Protein AF-A0A8E8HSM8-F1 (afdb_monomer_lite)

pLDDT: mean 88.76, std 10.58, range [40.69, 97.38]

Structure (mmCIF, N/CA/C/O backbone):
data_AF-A0A8E8HSM8-F1
#
_entry.id   AF-A0A8E8HSM8-F1
#
loop_
_atom_site.group_PDB
_atom_site.id
_atom_site.type_symbol
_atom_site.label_atom_id
_atom_site.label_alt_id
_atom_site.label_comp_id
_atom_site.label_asym_id
_atom_site.label_entity_id
_atom_site.label_seq_id
_atom_site.pdbx_PDB_ins_code
_atom_site.Cartn_x
_atom_site.Cartn_y
_atom_site.Cartn_z
_atom_site.occupancy
_atom_site.B_iso_or_equiv
_atom_site.auth_seq_id
_atom_site.auth_comp_id
_atom_site.auth_asym_id
_atom_site.auth_atom_id
_atom_site.pdbx_PDB_model_num
ATOM 1 N N . ARG A 1 1 ? 1.853 -6.434 -3.862 1.00 94.81 1 ARG A N 1
ATOM 2 C CA . ARG A 1 1 ? 0.754 -6.021 -2.957 1.00 94.81 1 ARG A CA 1
ATOM 3 C C . ARG A 1 1 ? 0.213 -7.227 -2.212 1.00 94.81 1 ARG A C 1
ATOM 5 O O . ARG A 1 1 ? 0.462 -8.342 -2.648 1.00 94.81 1 ARG A O 1
ATOM 12 N N . GLN A 1 2 ? -0.536 -7.008 -1.141 1.00 96.69 2 GLN A N 1
ATOM 13 C CA . GLN A 1 2 ? -1.241 -8.045 -0.398 1.00 96.69 2 GLN A CA 1
ATOM 14 C C . GLN A 1 2 ? -2.678 -7.589 -0.156 1.00 96.69 2 GLN A C 1
ATOM 16 O O . GLN A 1 2 ? -2.905 -6.636 0.588 1.00 96.69 2 GLN A O 1
ATOM 21 N N . ALA A 1 3 ? -3.637 -8.229 -0.821 1.00 95.00 3 ALA A N 1
ATOM 22 C CA . ALA A 1 3 ? -5.048 -7.974 -0.547 1.00 95.00 3 ALA A CA 1
ATOM 23 C C . ALA A 1 3 ? -5.460 -8.649 0.780 1.00 95.00 3 ALA A C 1
ATOM 25 O O . ALA A 1 3 ? -4.864 -9.670 1.143 1.00 95.00 3 ALA A O 1
ATOM 26 N N . PRO A 1 4 ? -6.472 -8.128 1.498 1.00 92.69 4 PRO A N 1
ATOM 27 C CA . PRO A 1 4 ? -6.954 -8.739 2.735 1.00 92.69 4 PRO A CA 1
ATOM 28 C C . PRO A 1 4 ? -7.299 -10.223 2.543 1.00 92.69 4 PRO A C 1
ATOM 30 O O . PRO A 1 4 ? -8.023 -10.587 1.617 1.00 92.69 4 PRO A O 1
ATOM 33 N N . GLY A 1 5 ? -6.737 -11.092 3.389 1.00 93.81 5 GLY A N 1
ATOM 34 C CA . GLY A 1 5 ? -6.946 -12.544 3.316 1.00 93.81 5 GLY A CA 1
ATOM 35 C C . GLY A 1 5 ? -6.287 -13.250 2.121 1.00 93.81 5 GLY A C 1
ATOM 36 O O . GLY A 1 5 ? -6.531 -14.438 1.921 1.00 93.81 5 GLY A O 1
ATOM 37 N N . LYS A 1 6 ? -5.459 -12.560 1.325 1.00 94.88 6 LYS A N 1
ATOM 38 C CA . LYS A 1 6 ? -4.732 -13.138 0.183 1.00 94.88 6 LYS A CA 1
ATOM 39 C C . LYS A 1 6 ? -3.215 -13.102 0.390 1.00 94.88 6 LYS A C 1
ATOM 41 O O . LYS A 1 6 ? -2.686 -12.376 1.233 1.00 94.88 6 LYS A O 1
ATOM 46 N N . GLY A 1 7 ? -2.515 -13.912 -0.404 1.00 95.25 7 GLY A N 1
ATOM 47 C CA . GLY A 1 7 ? -1.055 -13.912 -0.475 1.00 95.25 7 GLY A CA 1
ATOM 48 C C . GLY A 1 7 ? -0.485 -12.675 -1.177 1.00 95.25 7 GLY A C 1
ATOM 49 O O . GLY A 1 7 ? -1.215 -11.812 -1.670 1.00 95.25 7 GLY A O 1
ATOM 50 N N . LEU A 1 8 ? 0.845 -12.607 -1.225 1.00 95.62 8 LEU A N 1
ATOM 51 C CA . LEU A 1 8 ? 1.565 -11.563 -1.948 1.00 95.62 8 LEU A CA 1
ATOM 52 C C . LEU A 1 8 ? 1.404 -11.737 -3.466 1.00 95.62 8 LEU A C 1
ATOM 54 O O . LEU A 1 8 ? 1.630 -12.814 -4.008 1.00 95.62 8 LEU A O 1
ATOM 58 N N . GLU A 1 9 ? 1.064 -10.648 -4.149 1.00 96.00 9 GLU A N 1
ATOM 59 C CA . GLU A 1 9 ? 0.992 -10.543 -5.608 1.00 96.00 9 GLU A CA 1
ATOM 60 C C . GLU A 1 9 ? 2.075 -9.576 -6.102 1.00 96.00 9 GLU A C 1
ATOM 62 O O . GLU A 1 9 ? 2.157 -8.427 -5.645 1.00 96.00 9 GLU A O 1
ATOM 67 N N . TRP A 1 10 ? 2.909 -10.023 -7.040 1.00 95.88 10 TRP A N 1
ATOM 68 C CA . TRP A 1 10 ? 3.871 -9.158 -7.722 1.00 95.88 10 TRP A CA 1
ATOM 69 C C . TRP A 1 10 ? 3.152 -8.251 -8.733 1.00 95.88 10 TRP A C 1
ATOM 71 O O . TRP A 1 10 ? 2.249 -8.704 -9.427 1.00 95.88 10 TRP A O 1
ATOM 81 N N . LEU A 1 11 ? 3.542 -6.972 -8.813 1.00 96.25 11 LEU A N 1
ATOM 82 C CA . LEU A 1 11 ? 2.850 -5.977 -9.649 1.00 96.25 11 LEU A CA 1
ATOM 83 C C . LEU A 1 11 ? 3.727 -5.363 -10.727 1.00 96.25 11 LEU A C 1
ATOM 85 O O . LEU A 1 11 ? 3.320 -5.271 -11.879 1.00 96.25 11 LEU A O 1
ATOM 89 N N . SER A 1 12 ? 4.900 -4.872 -10.348 1.00 96.81 12 SER A N 1
ATOM 90 C CA . SER A 1 12 ? 5.785 -4.178 -11.269 1.00 96.81 12 SER A CA 1
ATOM 91 C C . SER A 1 12 ? 7.206 -4.147 -10.736 1.00 96.81 12 SER A C 1
ATOM 93 O O . SER A 1 12 ? 7.428 -4.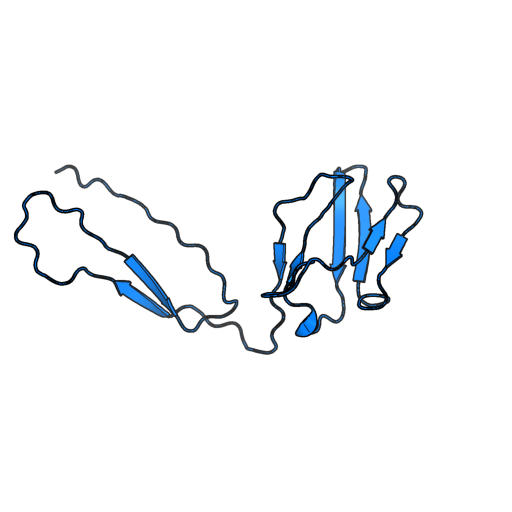168 -9.524 1.00 96.81 12 SER A O 1
ATOM 95 N N . ASN A 1 13 ? 8.169 -4.044 -11.642 1.00 95.88 13 ASN A N 1
ATOM 96 C CA . ASN A 1 13 ? 9.580 -3.878 -11.324 1.00 95.88 13 ASN A CA 1
ATOM 97 C C . ASN A 1 13 ? 10.210 -2.858 -12.269 1.00 95.88 13 ASN A C 1
ATOM 99 O O . ASN A 1 13 ? 9.797 -2.729 -13.420 1.00 95.88 13 ASN A O 1
ATOM 103 N N . ILE A 1 14 ? 11.231 -2.166 -11.777 1.00 96.69 14 ILE A N 1
ATOM 104 C CA . ILE A 1 14 ? 12.080 -1.286 -12.570 1.00 96.69 14 ILE A CA 1
ATOM 105 C C . ILE A 1 14 ? 13.544 -1.556 -12.216 1.00 96.69 14 ILE A C 1
ATOM 107 O O . ILE A 1 14 ? 13.896 -1.621 -11.038 1.00 96.69 14 ILE A O 1
ATOM 111 N N . ASN A 1 15 ? 14.408 -1.721 -13.222 1.00 94.06 15 ASN A N 1
ATOM 112 C CA . ASN A 1 15 ? 15.845 -2.005 -13.039 1.00 94.06 15 ASN A CA 1
ATOM 113 C C . ASN A 1 15 ? 16.592 -0.781 -12.498 1.00 94.06 15 ASN A C 1
ATOM 115 O O . ASN A 1 15 ? 16.165 0.313 -12.812 1.00 94.06 15 ASN A O 1
ATOM 119 N N . GLY A 1 16 ? 17.700 -0.890 -11.754 1.00 91.94 16 GLY A N 1
ATOM 120 C CA . GLY A 1 16 ? 18.343 0.257 -11.064 1.00 91.94 16 GLY A CA 1
ATOM 121 C C . GLY A 1 16 ? 18.701 1.490 -11.925 1.00 91.94 16 GLY A C 1
ATOM 122 O O . GLY A 1 16 ? 18.702 2.614 -11.423 1.00 91.94 16 GLY A O 1
ATOM 123 N N . ALA A 1 17 ? 18.910 1.310 -13.233 1.00 90.62 17 ALA A N 1
ATOM 124 C CA . ALA A 1 17 ? 19.144 2.403 -14.186 1.00 90.62 17 ALA A CA 1
ATOM 125 C C . ALA A 1 17 ? 17.865 3.161 -14.595 1.00 90.62 17 ALA A C 1
ATOM 127 O O . ALA A 1 17 ? 17.935 4.310 -15.009 1.00 90.62 17 ALA A O 1
ATOM 128 N N . GLY A 1 18 ? 16.693 2.533 -14.478 1.00 91.25 18 GLY A N 1
ATOM 129 C CA . GLY A 1 18 ? 15.395 3.142 -14.793 1.00 91.25 18 GLY A CA 1
ATOM 130 C C . GLY A 1 18 ? 14.983 2.962 -16.249 1.00 91.25 18 GLY A C 1
ATOM 131 O O . GLY A 1 18 ? 13.957 3.483 -16.664 1.00 91.25 18 GLY A O 1
ATOM 132 N N . SER A 1 19 ? 15.775 2.211 -17.015 1.00 91.56 19 SER A N 1
ATOM 133 C CA . SER A 1 19 ? 15.605 2.004 -18.450 1.00 91.56 19 SER A CA 1
ATOM 134 C C . SER A 1 19 ? 14.645 0.872 -18.805 1.00 91.56 19 SER A C 1
ATOM 136 O O . SER A 1 19 ? 14.148 0.826 -19.926 1.00 91.56 19 SER A O 1
ATOM 138 N N . SER A 1 20 ? 14.388 -0.056 -17.882 1.00 94.88 20 SER A N 1
ATOM 139 C CA . SER A 1 20 ? 13.524 -1.211 -18.123 1.00 94.88 20 SER A CA 1
ATOM 140 C C . SER A 1 20 ? 12.491 -1.343 -17.015 1.00 94.88 20 SER A C 1
ATOM 142 O O . SER A 1 20 ? 12.838 -1.331 -15.831 1.00 94.88 20 SER A O 1
ATOM 1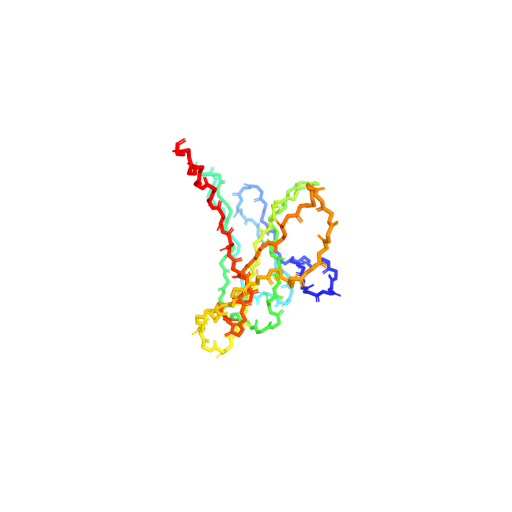44 N N . THR A 1 21 ? 11.228 -1.473 -17.423 1.00 97.31 21 THR A N 1
ATOM 145 C CA . THR A 1 21 ? 10.078 -1.676 -16.541 1.00 97.31 21 THR A CA 1
ATOM 146 C C . THR A 1 21 ? 9.315 -2.924 -16.965 1.00 97.31 21 THR A C 1
ATOM 148 O O . THR A 1 21 ? 9.155 -3.192 -18.154 1.00 97.31 21 THR A O 1
ATOM 151 N N . ASN A 1 22 ? 8.837 -3.680 -15.983 1.00 96.69 22 ASN A N 1
ATOM 152 C CA . ASN A 1 22 ? 7.966 -4.832 -16.181 1.00 96.69 22 ASN A CA 1
ATOM 153 C C . ASN A 1 22 ? 6.707 -4.647 -15.339 1.00 96.69 22 ASN A C 1
ATOM 155 O O . ASN A 1 22 ? 6.785 -4.132 -14.223 1.00 96.69 22 ASN A O 1
ATOM 159 N N . TYR A 1 23 ? 5.572 -5.106 -15.858 1.00 97.38 23 TYR A N 1
ATOM 160 C CA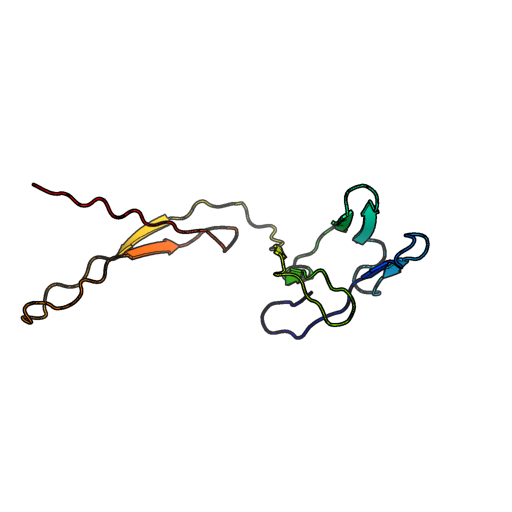 . TYR A 1 23 ? 4.268 -5.014 -15.206 1.00 97.38 23 TYR A CA 1
ATOM 161 C C . TYR A 1 23 ? 3.568 -6.365 -15.265 1.00 97.38 23 TYR A C 1
ATOM 163 O O . TYR A 1 23 ? 3.644 -7.051 -16.284 1.00 97.38 23 TYR A O 1
ATOM 171 N N . ALA A 1 24 ? 2.869 -6.721 -14.195 1.00 96.50 24 ALA A N 1
ATOM 172 C CA . ALA A 1 24 ? 1.956 -7.849 -14.176 1.00 96.50 24 ALA A CA 1
ATOM 173 C C . ALA A 1 24 ? 0.744 -7.537 -15.055 1.00 96.50 24 ALA A C 1
ATOM 175 O O . ALA A 1 24 ? 0.288 -6.390 -15.117 1.00 96.50 24 ALA A O 1
ATOM 176 N N . ASP A 1 25 ? 0.179 -8.563 -15.687 1.00 95.69 25 ASP A N 1
ATOM 177 C CA . ASP A 1 25 ? -0.978 -8.398 -16.571 1.00 95.69 25 ASP A CA 1
ATOM 178 C C . ASP A 1 25 ? -2.190 -7.787 -15.845 1.00 95.69 25 ASP A C 1
ATOM 180 O O . ASP A 1 25 ? -2.949 -7.032 -16.448 1.00 95.69 25 ASP A O 1
ATOM 184 N N . SER A 1 26 ? -2.326 -8.014 -14.532 1.00 93.75 26 SER A N 1
ATOM 185 C CA . SER A 1 26 ? -3.400 -7.450 -13.699 1.00 93.75 26 SER A CA 1
ATOM 186 C C . SER A 1 26 ? -3.374 -5.915 -13.591 1.00 93.75 26 SER A C 1
ATOM 188 O O . SER A 1 26 ? -4.410 -5.286 -13.338 1.00 93.75 26 SER A O 1
ATOM 190 N N . VAL A 1 27 ? -2.214 -5.284 -13.793 1.00 95.44 27 VAL A N 1
ATOM 191 C CA . VAL A 1 27 ? -2.018 -3.829 -13.625 1.00 95.44 27 VAL A CA 1
ATOM 192 C C . VAL A 1 27 ? -1.476 -3.125 -14.866 1.00 95.44 27 VAL A C 1
ATOM 194 O O . VAL A 1 27 ? -1.379 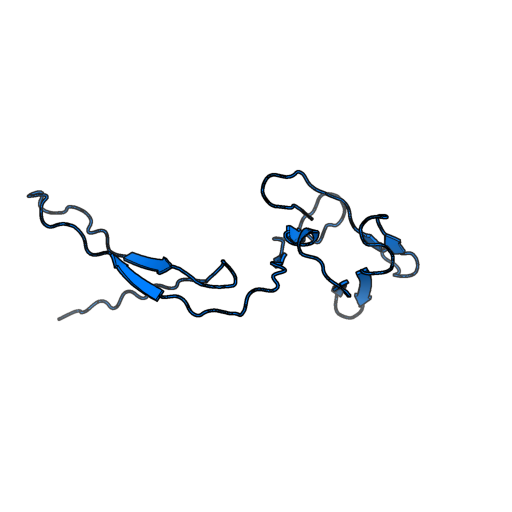-1.894 -14.894 1.00 95.44 27 VAL A O 1
ATOM 197 N N . LYS A 1 28 ? -1.129 -3.886 -15.904 1.00 95.06 28 LYS A N 1
ATOM 198 C CA . LYS A 1 28 ? -0.564 -3.369 -17.149 1.00 95.06 28 LYS A CA 1
ATOM 199 C C . LYS A 1 28 ? -1.491 -2.329 -17.783 1.00 95.06 28 LYS A C 1
ATOM 201 O O . LYS A 1 28 ? -2.697 -2.529 -17.888 1.00 95.06 28 LYS A O 1
ATOM 206 N N . GLY A 1 29 ? -0.920 -1.191 -18.175 1.00 95.06 29 GLY A N 1
ATOM 207 C CA . GLY A 1 29 ? -1.660 -0.063 -18.758 1.00 95.06 29 GLY A CA 1
ATOM 208 C C . GLY A 1 29 ? -2.419 0.809 -17.750 1.00 95.06 29 GLY A C 1
ATOM 209 O O . GLY A 1 29 ? -2.919 1.864 -18.128 1.00 95.06 29 GLY A O 1
ATOM 210 N N . ARG A 1 30 ? -2.484 0.414 -16.473 1.00 96.75 30 ARG A N 1
ATOM 211 C CA . ARG A 1 30 ? -3.113 1.198 -15.398 1.00 96.75 30 ARG A CA 1
ATOM 212 C C . ARG A 1 30 ? -2.080 1.779 -14.449 1.00 96.75 30 ARG A C 1
ATOM 214 O O . ARG A 1 30 ? -2.221 2.917 -14.007 1.00 96.75 30 ARG A O 1
ATOM 221 N N . PHE A 1 31 ? -1.057 0.997 -14.114 1.00 96.50 31 PHE A N 1
ATOM 222 C CA . PHE A 1 31 ? -0.010 1.412 -13.187 1.00 96.50 31 PHE A CA 1
ATOM 223 C C . PHE A 1 31 ? 1.264 1.770 -13.949 1.00 96.50 31 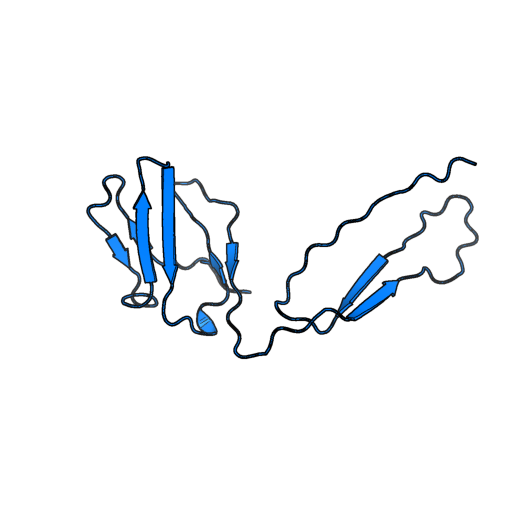PHE A C 1
ATOM 225 O O . PHE A 1 31 ? 1.609 1.120 -14.935 1.00 96.50 31 PHE A O 1
ATOM 232 N N . THR A 1 32 ? 1.975 2.773 -13.447 1.00 96.94 32 THR A N 1
ATOM 233 C CA . THR A 1 32 ? 3.259 3.240 -13.968 1.00 96.94 32 THR A CA 1
ATOM 234 C C . THR A 1 32 ? 4.253 3.288 -12.819 1.00 96.94 32 THR A C 1
ATOM 236 O O . THR A 1 32 ? 4.033 3.993 -11.834 1.00 96.94 32 THR A O 1
ATOM 239 N N . ILE A 1 33 ? 5.349 2.542 -12.940 1.00 97.25 33 ILE A N 1
ATOM 240 C CA . ILE A 1 33 ? 6.454 2.585 -11.984 1.00 97.25 33 ILE A CA 1
ATOM 241 C C . ILE A 1 33 ? 7.576 3.456 -12.553 1.00 97.25 33 ILE A C 1
ATOM 243 O O . ILE A 1 33 ? 7.959 3.314 -13.714 1.00 97.25 33 ILE A O 1
ATOM 247 N N . SER A 1 34 ? 8.107 4.365 -11.745 1.00 96.12 34 SER A N 1
ATOM 248 C CA . SER A 1 34 ? 9.214 5.244 -12.124 1.00 96.12 34 SER A CA 1
ATOM 249 C C . SER A 1 34 ? 10.149 5.475 -10.943 1.00 96.12 34 SER A C 1
ATOM 251 O O . SER A 1 34 ? 9.790 5.233 -9.790 1.00 96.12 34 SER A O 1
ATOM 253 N N . ARG A 1 35 ? 11.377 5.915 -11.220 1.00 95.56 35 ARG A N 1
ATOM 254 C CA . ARG A 1 35 ? 12.351 6.267 -10.185 1.00 95.56 35 ARG A CA 1
ATOM 255 C C . ARG A 1 35 ? 12.986 7.610 -10.446 1.00 95.56 35 ARG A C 1
ATOM 257 O O . ARG A 1 35 ? 13.279 7.945 -11.590 1.00 95.56 35 ARG A O 1
ATOM 264 N N . ASP A 1 36 ? 13.271 8.291 -9.353 1.00 94.88 36 ASP A N 1
ATOM 265 C CA . ASP A 1 36 ? 14.132 9.455 -9.295 1.00 94.88 36 ASP A CA 1
ATOM 266 C C . ASP A 1 36 ? 15.358 9.095 -8.452 1.00 94.88 36 ASP A C 1
ATOM 268 O O . ASP A 1 36 ? 15.342 9.128 -7.219 1.00 94.88 36 ASP A O 1
ATOM 272 N N . ASN A 1 37 ? 16.428 8.700 -9.141 1.00 93.19 37 ASN A N 1
ATOM 273 C CA . ASN A 1 37 ? 17.671 8.296 -8.493 1.00 93.19 37 ASN A CA 1
ATOM 274 C C . ASN A 1 37 ? 18.381 9.484 -7.814 1.00 93.19 37 ASN A C 1
ATOM 276 O O . ASN A 1 37 ? 19.119 9.259 -6.860 1.00 93.19 37 ASN A O 1
ATOM 280 N N . GLY A 1 38 ? 18.155 10.727 -8.261 1.00 95.12 38 GLY A N 1
ATOM 281 C CA . GLY A 1 38 ? 18.754 11.914 -7.642 1.00 95.12 38 GLY A CA 1
ATOM 282 C C . GLY A 1 38 ? 18.209 12.167 -6.237 1.00 95.12 38 GLY A C 1
ATOM 283 O O . GLY A 1 38 ? 18.960 12.548 -5.344 1.00 95.12 38 GLY A O 1
ATOM 284 N N . ASN A 1 39 ? 16.926 11.863 -6.027 1.00 95.81 39 ASN A N 1
ATOM 285 C CA . ASN A 1 39 ? 16.243 12.009 -4.739 1.00 95.81 39 ASN A CA 1
ATOM 286 C C . ASN A 1 39 ? 16.066 10.688 -3.973 1.00 95.81 39 ASN A C 1
ATOM 288 O O . ASN A 1 39 ? 15.467 10.676 -2.901 1.00 95.81 39 ASN A O 1
ATOM 292 N N . SER A 1 40 ? 16.587 9.572 -4.494 1.00 92.75 40 SER A N 1
ATOM 293 C CA . SER A 1 40 ? 16.391 8.228 -3.926 1.00 92.75 40 SER A CA 1
ATOM 294 C C . SER A 1 40 ? 14.911 7.843 -3.757 1.00 92.75 40 SER A C 1
ATOM 296 O O . SER A 1 40 ? 14.531 7.212 -2.770 1.00 92.75 40 SER A O 1
ATOM 298 N N . LEU A 1 41 ? 14.066 8.210 -4.727 1.00 94.25 41 LEU A N 1
ATOM 299 C CA . LEU A 1 41 ? 12.624 7.948 -4.701 1.00 94.25 41 LEU A CA 1
ATOM 300 C C . LEU A 1 41 ? 12.197 6.925 -5.759 1.00 94.25 41 LEU A C 1
ATOM 302 O O . LEU A 1 41 ? 12.671 6.911 -6.896 1.00 94.25 41 LEU A O 1
ATOM 306 N N . LEU A 1 42 ? 11.239 6.083 -5.374 1.00 95.19 42 LEU A N 1
ATOM 307 C CA . LEU A 1 42 ? 10.487 5.195 -6.258 1.00 95.19 42 LEU A CA 1
ATOM 308 C C . LEU A 1 42 ? 9.023 5.623 -6.216 1.00 95.19 42 LEU A C 1
ATOM 310 O O . LEU A 1 42 ? 8.435 5.728 -5.139 1.00 95.19 42 LEU A O 1
ATOM 314 N N . HIS A 1 43 ? 8.429 5.818 -7.384 1.00 95.88 43 HIS A N 1
ATOM 315 C CA . HIS A 1 43 ? 7.027 6.170 -7.528 1.00 95.88 43 HIS A CA 1
ATOM 316 C C . HIS A 1 43 ? 6.264 5.019 -8.175 1.00 95.88 43 HIS A C 1
ATOM 318 O O . HIS A 1 43 ? 6.705 4.432 -9.164 1.00 95.88 43 HIS A O 1
ATOM 324 N N . LEU A 1 44 ? 5.090 4.725 -7.620 1.00 96.81 44 LEU A N 1
ATOM 325 C CA . LEU A 1 44 ? 4.086 3.876 -8.243 1.00 96.81 44 LEU A CA 1
ATOM 326 C C . LEU A 1 44 ? 2.842 4.731 -8.468 1.00 96.81 44 LEU A C 1
ATOM 328 O O . LEU A 1 44 ? 2.054 4.958 -7.551 1.00 96.81 44 LEU A O 1
ATOM 332 N N . GLN A 1 45 ? 2.689 5.238 -9.683 1.00 96.62 45 GLN A N 1
ATOM 333 C CA . GLN A 1 45 ? 1.489 5.950 -10.087 1.00 96.62 45 GLN A CA 1
ATOM 334 C C . GLN A 1 45 ? 0.427 4.932 -10.493 1.00 96.62 45 GLN A C 1
ATOM 336 O O . GLN A 1 45 ? 0.678 4.047 -11.308 1.00 96.62 45 GLN A O 1
ATOM 341 N N . MET A 1 46 ? -0.769 5.067 -9.937 1.00 95.50 46 MET A N 1
ATOM 342 C CA . MET A 1 46 ? -1.884 4.164 -10.199 1.00 95.50 46 MET A CA 1
ATOM 343 C C . MET A 1 46 ? -3.028 4.963 -10.813 1.00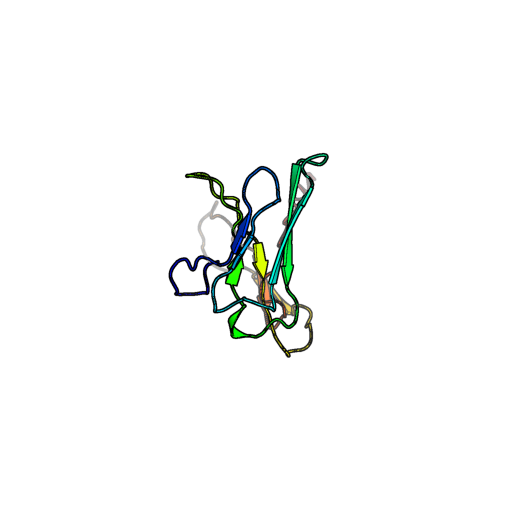 95.50 46 MET A C 1
ATOM 345 O O . MET A 1 46 ? -3.578 5.852 -10.169 1.00 95.50 46 MET A O 1
ATOM 349 N N . ASN A 1 47 ? -3.384 4.650 -12.056 1.00 94.50 47 ASN A N 1
ATOM 350 C CA . ASN A 1 47 ? -4.501 5.264 -12.764 1.00 94.50 47 ASN A CA 1
ATOM 351 C C . ASN A 1 47 ? -5.645 4.251 -12.898 1.00 94.50 47 ASN A C 1
ATOM 353 O O . ASN A 1 47 ? -5.403 3.052 -13.027 1.00 94.50 47 ASN A O 1
ATOM 357 N N . SER A 1 48 ? -6.894 4.725 -12.911 1.00 92.00 48 SER A N 1
ATOM 358 C CA . SER A 1 48 ? -8.084 3.864 -13.049 1.00 92.00 48 SER A CA 1
ATOM 359 C C . SER A 1 48 ? -8.096 2.702 -12.041 1.00 92.00 48 SER A C 1
ATOM 361 O O . SER A 1 48 ? -8.158 1.524 -12.412 1.00 92.00 48 SER A O 1
ATOM 363 N N . LEU A 1 49 ? -7.963 3.049 -10.757 1.00 93.44 49 LEU A N 1
ATOM 364 C CA . LEU A 1 49 ? -8.053 2.103 -9.648 1.00 93.44 49 LEU A CA 1
ATOM 365 C C . LEU A 1 49 ? -9.444 1.466 -9.596 1.00 93.44 49 LEU A C 1
ATOM 367 O O . LEU A 1 49 ? -10.462 2.126 -9.808 1.00 93.44 49 LEU A O 1
ATOM 371 N N . LYS A 1 50 ? -9.475 0.177 -9.284 1.00 92.75 50 LYS A N 1
ATOM 372 C CA . LYS A 1 50 ? -10.687 -0.619 -9.105 1.00 92.75 50 LYS A CA 1
ATOM 373 C C . LYS A 1 50 ? -10.779 -1.099 -7.660 1.00 92.75 50 LYS A C 1
ATOM 375 O O . LYS A 1 50 ? -9.770 -1.163 -6.964 1.00 92.75 50 LYS A O 1
ATOM 380 N N . ALA A 1 51 ? -11.967 -1.516 -7.223 1.00 91.12 51 ALA A N 1
ATOM 381 C CA . ALA A 1 51 ? -12.160 -2.063 -5.874 1.00 91.12 51 ALA A CA 1
ATOM 382 C C . ALA A 1 51 ? -11.217 -3.251 -5.573 1.00 91.12 51 ALA A C 1
ATOM 384 O O . ALA A 1 51 ? -10.695 -3.363 -4.466 1.00 91.12 51 ALA A O 1
ATOM 385 N N . GLU A 1 52 ? -10.933 -4.083 -6.583 1.00 92.00 52 GLU A N 1
ATOM 386 C CA . GLU A 1 52 ? -9.986 -5.211 -6.522 1.00 92.00 52 GLU A CA 1
ATOM 387 C C . GLU A 1 52 ? -8.522 -4.802 -6.289 1.00 92.00 52 GLU A C 1
ATOM 389 O O . GLU A 1 52 ? -7.709 -5.638 -5.900 1.00 92.00 52 GLU A O 1
ATOM 394 N N . ASP A 1 53 ? -8.179 -3.526 -6.490 1.00 95.12 53 ASP A N 1
ATOM 395 C CA . ASP A 1 53 ? -6.853 -2.992 -6.187 1.00 95.12 53 ASP A CA 1
ATOM 396 C C . ASP A 1 53 ? -6.691 -2.608 -4.705 1.00 95.12 53 ASP A C 1
ATOM 398 O O . ASP A 1 53 ? -5.603 -2.190 -4.307 1.00 95.12 53 ASP A O 1
ATOM 402 N N . THR A 1 54 ? -7.727 -2.767 -3.873 1.00 93.94 54 THR A N 1
ATOM 403 C CA . THR A 1 54 ? -7.638 -2.553 -2.420 1.00 93.94 54 THR A CA 1
ATOM 404 C C . THR A 1 54 ? -6.688 -3.566 -1.784 1.00 93.94 54 THR A C 1
ATOM 406 O O . THR A 1 54 ? -6.953 -4.771 -1.771 1.00 93.94 54 THR A O 1
ATOM 409 N N . ALA A 1 55 ? -5.556 -3.083 -1.276 1.00 95.44 55 ALA A N 1
ATOM 410 C CA . ALA A 1 55 ? -4.478 -3.916 -0.755 1.00 95.44 55 ALA A CA 1
ATOM 411 C C . ALA A 1 55 ? -3.435 -3.089 0.009 1.00 95.44 55 ALA A C 1
ATOM 413 O O . ALA A 1 55 ? -3.375 -1.863 -0.103 1.00 95.44 55 ALA A O 1
ATOM 414 N N . THR A 1 56 ? -2.534 -3.780 0.707 1.00 96.12 56 THR A N 1
ATOM 415 C CA . THR A 1 56 ? -1.272 -3.194 1.169 1.00 96.12 56 THR A CA 1
ATOM 416 C C . THR A 1 56 ? -0.218 -3.291 0.067 1.00 96.12 56 THR A C 1
ATOM 418 O O . THR A 1 56 ? 0.076 -4.371 -0.459 1.00 96.12 56 THR A O 1
ATOM 421 N N . TYR A 1 57 ? 0.364 -2.159 -0.309 1.00 97.06 57 TYR A N 1
ATOM 422 C CA . TYR A 1 57 ? 1.379 -2.038 -1.351 1.00 97.06 57 TYR A CA 1
ATOM 423 C C . TYR A 1 57 ? 2.757 -1.920 -0.725 1.00 97.06 57 TYR A C 1
ATOM 425 O O . TYR A 1 57 ? 2.993 -1.024 0.074 1.00 97.06 57 TYR A O 1
ATOM 433 N N . TYR A 1 58 ? 3.673 -2.803 -1.110 1.00 97.12 58 TYR A N 1
ATOM 434 C CA . TYR A 1 58 ? 5.029 -2.841 -0.575 1.00 97.12 58 TYR A CA 1
ATOM 435 C C . TYR A 1 58 ? 6.029 -2.470 -1.664 1.00 97.12 58 TYR A C 1
ATOM 437 O O . TYR A 1 58 ? 5.944 -2.974 -2.785 1.00 97.12 58 TYR A O 1
ATOM 445 N N . CYS A 1 59 ? 6.986 -1.613 -1.314 1.00 95.62 59 CYS A N 1
ATOM 446 C CA . CYS A 1 59 ? 8.222 -1.452 -2.069 1.00 95.62 59 CYS A CA 1
ATOM 447 C C . CYS A 1 59 ? 9.210 -2.529 -1.603 1.00 95.62 59 CYS A C 1
ATOM 449 O O . CYS A 1 59 ? 9.333 -2.741 -0.397 1.00 95.62 59 CYS A O 1
ATOM 451 N N . ALA A 1 60 ? 9.890 -3.202 -2.531 1.00 94.88 60 ALA A N 1
ATOM 452 C CA . ALA A 1 60 ? 10.852 -4.252 -2.210 1.00 94.88 60 ALA A CA 1
ATOM 453 C C . ALA A 1 60 ? 12.098 -4.171 -3.103 1.00 94.88 60 ALA A C 1
ATOM 455 O O . ALA A 1 60 ? 12.006 -3.801 -4.276 1.00 94.88 60 ALA A O 1
ATOM 456 N N . THR A 1 61 ? 13.255 -4.532 -2.546 1.00 91.81 61 THR A N 1
ATOM 457 C CA . THR A 1 61 ? 14.538 -4.649 -3.253 1.00 91.81 61 THR A CA 1
ATOM 458 C C . THR A 1 61 ? 15.318 -5.847 -2.711 1.00 91.81 61 THR A C 1
ATOM 460 O O . THR A 1 61 ? 15.676 -5.879 -1.535 1.00 91.81 61 THR A O 1
ATOM 463 N N . GLY A 1 62 ? 15.545 -6.866 -3.547 1.00 87.94 62 GLY A N 1
ATOM 464 C CA . GLY A 1 62 ? 16.072 -8.153 -3.079 1.00 87.94 62 GLY A CA 1
ATOM 465 C C . GLY A 1 62 ? 15.208 -8.724 -1.948 1.00 87.94 62 GLY A C 1
ATOM 466 O O . GLY A 1 62 ? 13.990 -8.822 -2.096 1.00 87.94 62 GLY A O 1
ATOM 467 N N . ASP A 1 63 ? 15.836 -9.018 -0.809 1.00 90.38 63 ASP A N 1
ATOM 468 C CA . ASP A 1 63 ? 15.169 -9.545 0.390 1.00 90.38 63 ASP A CA 1
ATOM 469 C C . ASP A 1 63 ? 14.593 -8.452 1.313 1.00 90.38 63 ASP A C 1
ATOM 471 O O . ASP A 1 63 ? 13.957 -8.755 2.323 1.00 90.38 63 ASP A O 1
ATOM 475 N N . PHE A 1 64 ? 14.788 -7.169 0.988 1.00 93.50 64 PHE A N 1
ATOM 476 C CA . PHE A 1 64 ? 14.308 -6.055 1.805 1.00 93.50 64 PHE A CA 1
ATOM 477 C C . PHE A 1 64 ? 12.911 -5.606 1.386 1.00 93.50 64 PHE A C 1
ATOM 479 O O . PHE A 1 64 ? 12.664 -5.301 0.218 1.00 93.50 64 PHE A O 1
ATOM 486 N N . TRP A 1 65 ? 12.021 -5.482 2.371 1.00 95.25 65 TRP A N 1
ATOM 487 C CA . TRP A 1 65 ? 10.644 -5.024 2.203 1.00 95.25 65 TRP A CA 1
ATOM 488 C C . TRP A 1 65 ? 10.405 -3.744 3.001 1.00 95.25 65 TRP A C 1
ATOM 490 O O . TRP A 1 65 ? 10.770 -3.640 4.171 1.00 95.25 65 TRP A O 1
ATOM 500 N N . GLY A 1 66 ? 9.769 -2.759 2.371 1.00 95.50 66 GLY A N 1
ATOM 501 C CA . GLY A 1 66 ? 9.287 -1.562 3.051 1.00 95.50 66 GLY A CA 1
ATOM 502 C C . GLY A 1 66 ? 8.100 -1.867 3.968 1.00 95.50 66 GLY A C 1
ATOM 503 O O . GLY A 1 66 ? 7.470 -2.916 3.868 1.00 95.50 66 GLY A O 1
ATOM 504 N N . ARG A 1 67 ? 7.734 -0.905 4.826 1.00 95.31 67 ARG A N 1
ATOM 505 C CA . ARG A 1 67 ? 6.596 -1.036 5.765 1.00 95.31 67 ARG A CA 1
ATOM 506 C C . ARG A 1 67 ? 5.251 -1.295 5.075 1.00 95.31 67 ARG A C 1
ATOM 508 O O . ARG A 1 67 ? 4.348 -1.859 5.681 1.00 95.31 67 ARG A O 1
ATOM 515 N N . GLY A 1 68 ? 5.146 -0.883 3.816 1.00 94.88 68 GLY A N 1
ATOM 516 C CA . GLY A 1 68 ? 3.933 -0.959 3.025 1.00 94.88 68 GLY A CA 1
ATOM 517 C C . GLY A 1 68 ? 2.981 0.211 3.273 1.00 94.88 68 GLY A C 1
ATOM 518 O O . GLY A 1 68 ? 3.061 0.911 4.281 1.00 94.88 68 GLY A O 1
ATOM 519 N N . THR A 1 69 ? 2.086 0.434 2.320 1.00 94.00 69 THR A N 1
ATOM 520 C CA . THR A 1 69 ? 1.055 1.472 2.362 1.00 94.00 69 THR A CA 1
ATOM 521 C C . THR A 1 69 ? -0.293 0.835 2.071 1.00 94.00 69 THR A C 1
ATOM 523 O O . THR A 1 69 ? -0.449 0.163 1.051 1.00 94.00 69 THR A O 1
ATOM 526 N N . VAL A 1 70 ? -1.257 1.025 2.971 1.00 92.44 70 VAL A N 1
ATOM 527 C CA . VAL A 1 70 ? -2.629 0.541 2.787 1.00 92.44 70 VAL A CA 1
ATOM 528 C C . VAL A 1 70 ? -3.351 1.483 1.833 1.00 92.44 70 VAL A C 1
ATOM 530 O O . VAL A 1 70 ? -3.372 2.694 2.050 1.00 92.44 70 VAL A O 1
ATOM 533 N N . VAL A 1 71 ? -3.923 0.925 0.771 1.00 91.81 71 VAL A N 1
ATOM 534 C CA . VAL A 1 71 ? -4.726 1.659 -0.206 1.00 91.81 71 VAL A CA 1
ATOM 535 C C . VAL A 1 71 ? -6.107 1.024 -0.249 1.00 91.81 71 VAL A C 1
ATOM 537 O O . VAL A 1 71 ? -6.233 -0.146 -0.611 1.00 91.81 71 VAL A O 1
ATOM 540 N N . THR A 1 72 ? -7.128 1.810 0.093 1.00 90.06 72 THR A N 1
ATOM 541 C CA . THR A 1 72 ? -8.538 1.406 0.044 1.00 90.06 72 THR A CA 1
ATOM 542 C C . THR A 1 72 ? -9.225 2.128 -1.107 1.00 90.06 72 THR A C 1
ATOM 544 O O . THR A 1 72 ? -9.263 3.357 -1.143 1.00 90.06 72 THR A O 1
ATOM 547 N N . VAL A 1 73 ? -9.767 1.365 -2.056 1.00 90.44 73 VAL A N 1
ATOM 548 C CA . VAL A 1 73 ? -10.499 1.890 -3.213 1.00 90.44 73 VAL A CA 1
ATOM 549 C C . VAL A 1 73 ? -11.977 1.607 -3.005 1.00 90.44 73 VAL A C 1
ATOM 551 O O . VAL A 1 73 ? -12.407 0.456 -3.015 1.00 90.44 73 VAL A O 1
ATOM 554 N N . SER A 1 74 ? -12.761 2.664 -2.829 1.00 86.69 74 SER A N 1
ATOM 555 C CA . SER A 1 74 ? -14.200 2.565 -2.613 1.00 86.69 74 SER A CA 1
ATOM 556 C C . SER A 1 74 ? -14.933 3.646 -3.395 1.00 86.69 74 SER A C 1
ATOM 558 O O . SER A 1 74 ? -14.430 4.755 -3.555 1.00 86.69 74 SER A O 1
ATOM 560 N N . SER A 1 75 ? -16.132 3.319 -3.874 1.00 86.56 75 SER A N 1
ATOM 561 C CA . SER A 1 75 ? -17.087 4.300 -4.397 1.00 86.56 75 SER A CA 1
ATOM 562 C C . SER A 1 75 ? -17.904 4.969 -3.289 1.00 86.56 75 SER A C 1
ATOM 564 O O . SER A 1 75 ? -18.693 5.867 -3.571 1.00 86.56 75 SER A O 1
ATOM 566 N N . ALA A 1 76 ? -17.779 4.500 -2.044 1.00 83.50 76 ALA A N 1
ATOM 567 C CA . ALA A 1 76 ? -18.482 5.073 -0.910 1.00 83.50 76 ALA A CA 1
ATOM 568 C C . ALA A 1 76 ? -17.902 6.445 -0.546 1.00 83.50 76 ALA A C 1
ATOM 570 O O . ALA A 1 76 ? -16.701 6.691 -0.669 1.00 83.50 76 ALA A O 1
ATOM 571 N N . LEU A 1 77 ? -18.778 7.343 -0.099 1.00 82.50 77 LEU A N 1
ATOM 572 C CA . LEU A 1 77 ? -18.388 8.699 0.254 1.00 82.50 77 LEU A CA 1
ATOM 573 C C . LEU A 1 77 ? -17.574 8.687 1.561 1.00 82.50 77 LEU A C 1
ATOM 575 O O . LEU A 1 77 ? -17.959 7.971 2.491 1.00 82.50 77 LEU A O 1
ATOM 579 N N . PRO A 1 78 ? -16.486 9.475 1.666 1.00 84.75 78 PRO A N 1
ATOM 580 C CA . PRO A 1 78 ? -15.781 9.652 2.927 1.00 84.75 78 PRO A CA 1
ATOM 581 C C . PRO A 1 78 ? -16.753 10.052 4.038 1.00 84.75 78 PRO A C 1
ATOM 583 O O . PRO A 1 78 ? -17.557 10.970 3.869 1.00 84.75 78 PRO A O 1
ATOM 586 N N . SER A 1 79 ? -16.674 9.351 5.165 1.00 88.19 79 SER A N 1
ATOM 587 C CA . SER A 1 79 ? -17.545 9.559 6.321 1.00 88.19 79 SER A CA 1
ATOM 588 C C . SER A 1 79 ? -16.686 9.710 7.562 1.00 88.19 79 SER A C 1
ATOM 590 O O . SER A 1 79 ? -15.779 8.906 7.789 1.00 88.19 79 SER A O 1
ATOM 592 N N . ALA A 1 80 ? -16.968 10.740 8.356 1.00 88.38 80 ALA A N 1
ATOM 593 C CA . ALA A 1 80 ? -16.284 10.969 9.620 1.00 88.38 80 ALA A CA 1
ATOM 594 C C . ALA A 1 80 ? -16.665 9.892 10.659 1.00 88.38 80 ALA A C 1
ATOM 596 O O . ALA A 1 80 ? -17.790 9.389 10.635 1.00 88.38 80 ALA A O 1
ATOM 597 N N . PRO A 1 81 ? -15.757 9.543 11.589 1.00 91.50 81 PRO A N 1
ATOM 598 C CA . PRO A 1 81 ? -16.048 8.597 12.660 1.00 91.50 81 PRO A CA 1
ATOM 599 C C . PRO A 1 81 ? -17.035 9.132 13.678 1.00 91.50 81 PRO A C 1
ATOM 601 O O . PRO A 1 81 ? -16.901 10.242 14.188 1.00 91.50 81 PRO A O 1
ATOM 604 N N . ASN A 1 82 ? -17.971 8.264 14.051 1.00 91.62 82 ASN A N 1
ATOM 605 C CA . ASN A 1 82 ? -18.733 8.419 15.275 1.00 91.62 82 ASN A CA 1
ATOM 606 C C . ASN A 1 82 ? -17.890 7.876 16.431 1.00 91.62 82 ASN A C 1
ATOM 608 O O . ASN A 1 82 ? -17.527 6.697 16.424 1.00 91.62 82 ASN A O 1
ATOM 612 N N . LEU A 1 83 ? -17.566 8.734 17.400 1.00 93.19 83 LEU A N 1
ATOM 613 C CA . LEU A 1 83 ? -16.756 8.379 18.563 1.00 93.19 83 LEU A CA 1
ATOM 614 C C . LEU A 1 83 ? -17.640 8.051 19.768 1.00 93.19 83 LEU A C 1
ATOM 616 O O . LEU A 1 83 ? -18.505 8.837 20.147 1.00 93.19 83 LEU A O 1
ATOM 620 N N . PHE A 1 84 ? -17.375 6.908 20.392 1.00 93.44 84 PHE A N 1
ATOM 621 C CA . PHE A 1 84 ? -18.046 6.439 21.601 1.00 93.44 84 PHE A CA 1
ATOM 622 C C . PHE A 1 84 ? -17.021 6.306 22.719 1.00 93.44 84 PHE A C 1
ATOM 624 O O . PHE A 1 84 ? -16.011 5.618 22.553 1.00 93.44 84 PHE A O 1
ATOM 631 N N . SER A 1 85 ? -17.273 6.947 23.859 1.00 91.69 85 SER A N 1
ATOM 632 C CA . SER A 1 85 ? -16.463 6.744 25.056 1.00 91.69 85 SER A CA 1
ATOM 633 C C . SER A 1 85 ? -16.716 5.347 25.616 1.00 91.69 85 SER A C 1
ATOM 635 O O . SER A 1 85 ? -17.853 4.939 25.849 1.00 91.69 85 SER A O 1
ATOM 637 N N . LEU A 1 86 ? -15.637 4.610 25.843 1.00 90.19 86 LEU A N 1
ATOM 638 C CA . LEU A 1 86 ? -15.652 3.352 26.569 1.00 90.19 86 LEU A CA 1
ATOM 639 C C . LEU A 1 86 ? -15.266 3.665 28.008 1.00 90.19 86 LEU A C 1
ATOM 641 O O . LEU A 1 86 ? -14.091 3.863 28.322 1.00 90.19 86 LEU A O 1
ATOM 645 N N . SER A 1 87 ? -16.277 3.760 28.866 1.00 87.19 87 SER A N 1
ATOM 646 C CA . SER A 1 87 ? -16.090 3.850 30.308 1.00 87.19 87 SER A CA 1
ATOM 647 C C . SER A 1 87 ? -16.175 2.456 30.932 1.00 87.19 87 SER A C 1
ATOM 649 O O . SER A 1 87 ? -17.007 1.650 30.504 1.00 87.19 87 SER A O 1
ATOM 651 N N . PRO A 1 88 ? -15.362 2.166 31.955 1.00 84.19 88 PRO A N 1
ATOM 652 C CA . PRO A 1 88 ? -15.429 0.900 32.669 1.00 84.19 88 PRO A CA 1
ATOM 653 C C . PRO A 1 88 ? -16.802 0.726 33.328 1.00 84.19 88 PRO A C 1
ATOM 655 O O . PRO A 1 88 ? -17.405 1.683 33.818 1.00 84.19 88 PRO A O 1
ATOM 658 N N . CYS A 1 89 ? -17.287 -0.514 33.372 1.00 77.62 89 CYS A N 1
ATOM 659 C CA . CYS A 1 89 ? -18.437 -0.859 34.197 1.00 77.62 89 CYS A CA 1
ATOM 660 C C . CYS A 1 89 ? -18.021 -0.789 35.674 1.00 77.62 89 CYS A C 1
ATOM 662 O O . CYS A 1 89 ? -16.996 -1.351 36.060 1.00 77.62 89 CYS A O 1
ATOM 664 N N . LEU A 1 90 ? -18.814 -0.118 36.510 1.00 71.94 90 LEU A N 1
ATOM 665 C CA . LEU A 1 90 ? -18.600 -0.080 37.958 1.00 71.94 90 LEU A CA 1
ATOM 666 C C . LEU A 1 90 ? -18.809 -1.477 38.559 1.00 71.94 90 LEU A C 1
ATOM 668 O O . LEU A 1 90 ? -19.945 -1.875 38.801 1.00 71.94 90 LEU A O 1
ATOM 672 N N . ASN A 1 91 ? -17.721 -2.225 38.752 1.00 65.19 91 ASN A N 1
ATOM 673 C CA . ASN A 1 91 ? -17.391 -2.941 39.990 1.00 65.19 91 ASN A CA 1
ATOM 674 C C . ASN A 1 91 ? -16.256 -3.949 39.769 1.00 65.19 91 ASN A C 1
ATOM 676 O O . ASN A 1 91 ? -16.460 -5.036 39.233 1.00 65.19 91 ASN A O 1
ATOM 680 N N . SER A 1 92 ? -15.103 -3.658 40.356 1.00 59.03 92 SER A N 1
ATOM 681 C CA . SER A 1 92 ? -14.299 -4.682 41.016 1.00 59.03 92 SER A CA 1
ATOM 682 C C . SER A 1 92 ? -13.787 -4.040 42.292 1.00 59.03 92 SER A C 1
ATOM 684 O O . SER A 1 92 ? -12.996 -3.104 42.215 1.00 59.03 92 SER A O 1
ATOM 686 N N . GLY A 1 93 ? -14.290 -4.483 43.447 1.00 60.50 93 GLY A N 1
ATOM 687 C CA . GLY A 1 93 ? -13.866 -4.040 44.783 1.00 60.50 93 GLY A CA 1
ATOM 688 C C . GLY A 1 93 ? -12.445 -4.492 45.121 1.00 60.50 93 GLY A C 1
ATOM 689 O O . GLY A 1 93 ? -12.217 -5.124 46.144 1.00 60.50 93 GLY A O 1
ATOM 690 N N . VAL A 1 94 ? -11.518 -4.233 44.207 1.00 62.88 94 VAL A N 1
ATOM 691 C CA . VAL A 1 94 ? -10.104 -4.553 44.279 1.00 62.88 94 VAL A CA 1
ATOM 692 C C . VAL A 1 94 ? -9.397 -3.209 44.259 1.00 62.88 94 VAL A C 1
ATOM 694 O O . VAL A 1 94 ? -9.383 -2.524 43.234 1.00 62.88 94 VAL A O 1
ATOM 697 N N . GLU A 1 95 ? -8.884 -2.807 45.417 1.00 64.75 95 GLU A N 1
ATOM 698 C CA . GLU A 1 95 ? -7.969 -1.672 45.505 1.00 64.75 95 GLU A CA 1
ATOM 699 C C . GLU A 1 95 ? -6.763 -1.951 44.584 1.00 64.75 95 GLU A C 1
ATOM 701 O O . GLU A 1 95 ? -6.300 -3.088 44.496 1.00 64.75 95 GLU A O 1
ATOM 706 N N . ASP A 1 96 ? -6.330 -0.940 43.825 1.00 66.25 96 ASP A N 1
ATOM 707 C CA . ASP A 1 96 ? -5.263 -0.993 42.805 1.00 66.25 96 ASP A CA 1
ATOM 708 C C . ASP A 1 96 ? -5.548 -1.752 41.490 1.00 66.25 96 ASP A C 1
ATOM 710 O O . ASP A 1 96 ? -4.627 -2.041 40.718 1.00 66.25 96 ASP A O 1
ATOM 714 N N . ALA A 1 97 ? -6.810 -2.034 41.148 1.00 70.62 97 ALA A N 1
ATOM 715 C CA . ALA A 1 97 ? -7.123 -2.569 39.821 1.00 70.62 97 ALA A CA 1
ATOM 716 C C . ALA A 1 97 ? -6.859 -1.533 38.698 1.00 70.62 97 ALA A C 1
ATOM 718 O O . ALA A 1 97 ? -7.287 -0.379 38.808 1.00 70.62 97 ALA A O 1
ATOM 719 N N . PRO A 1 98 ? -6.208 -1.921 37.580 1.00 75.00 98 PRO A N 1
ATOM 720 C CA . PRO A 1 98 ? -6.007 -1.024 36.449 1.00 75.00 98 PRO A CA 1
ATOM 721 C C . PRO A 1 98 ? -7.350 -0.634 35.822 1.00 75.00 98 PRO A C 1
ATOM 723 O O . PRO A 1 98 ? -8.176 -1.485 35.487 1.00 75.00 98 PRO A O 1
ATOM 726 N N . VAL A 1 99 ? -7.553 0.669 35.627 1.00 80.94 99 VAL A N 1
ATOM 727 C CA . VAL A 1 99 ? -8.759 1.209 34.994 1.00 80.94 99 VAL A CA 1
ATOM 728 C C . VAL A 1 99 ? -8.585 1.203 33.478 1.00 80.94 99 VAL A C 1
ATOM 730 O O . VAL A 1 99 ? -7.687 1.849 32.941 1.00 80.94 99 VAL A O 1
ATOM 733 N N . ALA A 1 100 ? -9.473 0.499 32.776 1.00 84.69 100 ALA A N 1
ATOM 734 C CA . ALA A 1 100 ? -9.545 0.545 31.322 1.00 84.69 100 ALA A CA 1
ATOM 735 C C . ALA A 1 100 ? -10.527 1.637 30.873 1.00 84.69 100 ALA A C 1
ATOM 737 O O . ALA A 1 100 ? -11.719 1.574 31.171 1.00 84.69 100 ALA A O 1
ATOM 738 N N . VAL A 1 101 ? -10.023 2.618 30.126 1.00 87.94 101 VAL A N 1
ATOM 739 C CA . VAL A 1 101 ? -10.814 3.621 29.400 1.00 87.94 101 VAL A CA 1
ATOM 740 C C . VAL A 1 101 ? -10.427 3.590 27.927 1.00 87.94 101 VAL A C 1
ATOM 742 O O . VAL A 1 101 ? -9.301 3.228 27.583 1.00 87.94 101 VAL A O 1
ATOM 745 N N . GLY A 1 102 ? -11.348 3.958 27.044 1.00 90.75 102 GLY A N 1
ATOM 746 C CA . GLY A 1 102 ? -11.087 3.937 25.609 1.00 90.75 102 GLY A CA 1
ATOM 747 C C . GLY A 1 102 ? -12.039 4.804 24.797 1.00 90.75 102 GLY A C 1
ATOM 748 O O . GLY A 1 102 ? -13.006 5.355 25.315 1.00 90.75 102 GLY A O 1
ATOM 749 N N . CYS A 1 103 ? -11.755 4.904 23.502 1.00 92.56 103 CYS A N 1
ATOM 750 C CA . CYS A 1 103 ? -12.608 5.541 22.506 1.00 92.56 103 CYS A CA 1
ATOM 751 C C . CYS A 1 103 ? -12.793 4.561 21.349 1.00 92.56 103 CYS A C 1
ATOM 753 O O . CYS A 1 103 ? -11.812 4.047 20.812 1.00 92.56 103 CYS A O 1
ATOM 755 N N . LEU A 1 104 ? -14.039 4.315 20.959 1.00 92.50 104 LEU A N 1
ATOM 756 C CA . LEU A 1 104 ? -14.393 3.504 19.800 1.00 92.50 104 LEU A CA 1
ATOM 757 C C . LEU A 1 104 ? -14.831 4.424 18.659 1.00 92.50 104 LEU A C 1
ATOM 759 O O . LEU A 1 104 ? -15.818 5.140 18.802 1.00 92.50 104 LEU A O 1
ATOM 763 N N . ALA A 1 105 ? -14.129 4.385 17.526 1.00 93.62 105 ALA A N 1
ATOM 764 C CA . ALA A 1 105 ? -14.607 4.974 16.276 1.00 93.62 105 ALA A CA 1
ATOM 765 C C . ALA A 1 105 ? -15.409 3.930 15.493 1.00 93.62 105 ALA A C 1
ATOM 767 O O . ALA A 1 105 ? -14.907 2.830 15.260 1.00 93.62 105 ALA A O 1
ATOM 768 N N . LYS A 1 106 ? -16.626 4.270 15.060 1.00 92.06 106 LYS A N 1
ATOM 769 C CA . LYS A 1 106 ? -17.437 3.415 14.178 1.00 92.06 106 LYS A CA 1
ATOM 770 C C . LYS A 1 106 ? -18.008 4.185 12.990 1.00 92.06 106 LYS A C 1
ATOM 772 O O . LYS A 1 106 ? -18.120 5.411 13.028 1.00 92.06 106 LYS A O 1
ATOM 777 N N . ASP A 1 107 ? -18.411 3.423 11.976 1.00 89.12 107 ASP A N 1
ATOM 778 C CA . ASP A 1 107 ? -19.142 3.880 10.788 1.00 89.12 107 ASP A CA 1
ATOM 779 C C . ASP A 1 107 ? -18.416 4.983 9.987 1.00 89.12 107 ASP A C 1
ATOM 781 O O . ASP A 1 107 ? -19.010 5.994 9.611 1.00 89.12 107 ASP A O 1
ATOM 785 N N . PHE A 1 108 ? -17.116 4.797 9.729 1.00 88.19 108 PHE A N 1
ATOM 786 C CA . PHE A 1 108 ? -16.284 5.761 8.999 1.00 88.19 108 PHE A CA 1
ATOM 787 C C . PHE A 1 108 ? -15.571 5.166 7.795 1.00 88.19 108 PHE A C 1
ATOM 789 O O . PHE A 1 108 ? -15.391 3.953 7.689 1.00 88.19 108 PHE A O 1
ATOM 796 N N . LEU A 1 109 ? -15.166 6.060 6.892 1.00 84.44 109 LEU A N 1
ATOM 797 C CA . LEU A 1 109 ? -14.421 5.732 5.684 1.00 84.44 109 LEU A CA 1
ATOM 798 C C . LEU A 1 109 ? -13.308 6.766 5.441 1.00 84.44 109 LEU A C 1
ATOM 800 O O . LEU A 1 109 ? -13.595 7.965 5.510 1.00 84.44 109 LEU A O 1
ATOM 804 N N . PRO A 1 110 ? -12.079 6.337 5.084 1.00 81.62 110 PRO A N 1
ATOM 805 C CA . PRO A 1 110 ? -11.625 4.943 4.969 1.00 81.62 110 PRO A CA 1
ATOM 806 C C . PRO A 1 110 ? -11.603 4.230 6.330 1.00 81.62 110 PRO A C 1
ATOM 808 O O . PRO A 1 110 ? -11.531 4.878 7.365 1.00 81.62 110 PRO A O 1
ATOM 811 N N . ASP A 1 111 ? -11.646 2.901 6.329 1.00 77.81 111 ASP A N 1
ATOM 812 C CA . ASP A 1 111 ? -11.748 2.014 7.504 1.00 77.81 111 ASP A CA 1
ATOM 813 C C . ASP A 1 111 ? -10.482 1.959 8.386 1.00 77.81 111 ASP A C 1
ATOM 815 O O . ASP A 1 111 ? -10.323 1.079 9.230 1.00 77.81 111 ASP A O 1
ATOM 819 N N . SER A 1 112 ? -9.582 2.928 8.223 1.00 78.62 112 SER A N 1
ATOM 820 C CA . SER A 1 112 ? -8.346 3.070 8.982 1.00 78.62 112 SER A CA 1
ATOM 821 C C . SER A 1 112 ? -8.221 4.498 9.500 1.00 78.62 112 SER A C 1
ATOM 823 O O . SER A 1 112 ? -8.229 5.454 8.725 1.00 78.62 112 SER A O 1
ATOM 825 N N . ILE A 1 113 ? -8.052 4.644 10.814 1.00 85.25 113 ILE A N 1
ATOM 826 C CA . ILE A 1 113 ? -7.822 5.927 11.485 1.00 85.25 113 ILE A CA 1
ATOM 827 C C . ILE A 1 113 ? -6.691 5.794 12.504 1.00 85.25 113 ILE A C 1
ATOM 829 O O . ILE A 1 113 ? -6.489 4.734 13.095 1.00 85.25 113 ILE A O 1
ATOM 833 N N . ASN A 1 114 ? -5.959 6.885 12.721 1.00 85.88 114 ASN A N 1
ATOM 834 C CA . ASN A 1 114 ? -4.945 6.961 13.764 1.00 85.88 114 ASN A CA 1
ATOM 835 C C . ASN A 1 114 ? -5.564 7.496 15.057 1.00 85.88 114 ASN A C 1
ATOM 837 O O . ASN A 1 114 ? -6.179 8.561 15.056 1.00 85.88 114 ASN A O 1
ATOM 841 N N . PHE A 1 115 ? -5.340 6.788 16.163 1.00 86.94 115 PHE A N 1
ATOM 842 C CA . PHE A 1 115 ? -5.645 7.272 17.506 1.00 86.94 115 PHE A CA 1
ATOM 843 C C . PHE A 1 115 ? -4.376 7.784 18.182 1.00 86.94 115 PHE A C 1
ATOM 845 O O . PHE A 1 115 ? -3.304 7.193 18.047 1.00 86.94 115 PHE A O 1
ATOM 852 N N . SER A 1 116 ? -4.508 8.855 18.955 1.00 90.06 116 SER A N 1
ATOM 853 C CA . SER A 1 116 ? -3.484 9.333 19.877 1.00 90.06 116 SER A CA 1
ATOM 854 C C . SER A 1 116 ? -4.109 9.556 21.249 1.00 90.06 116 SER A C 1
ATOM 856 O O . SER A 1 116 ? -5.270 9.946 21.364 1.00 90.06 116 SER A O 1
ATOM 858 N N . TRP A 1 117 ? -3.335 9.279 22.295 1.00 86.81 117 TRP A N 1
ATOM 859 C CA . TRP A 1 117 ? -3.738 9.479 23.681 1.00 86.81 117 TRP A CA 1
ATOM 860 C C . TRP A 1 117 ? -2.726 10.394 24.353 1.00 86.81 117 TRP A C 1
ATOM 862 O O . TRP A 1 117 ? -1.519 10.208 24.206 1.00 86.81 117 TRP A O 1
ATOM 872 N N . THR A 1 118 ? -3.215 11.379 25.098 1.00 85.56 118 THR A N 1
ATOM 873 C CA . THR A 1 118 ? -2.382 12.252 25.926 1.00 85.56 118 THR A CA 1
ATOM 874 C C . THR A 1 118 ? -2.745 12.040 27.382 1.00 85.56 118 THR A C 1
ATOM 876 O O . THR A 1 118 ? -3.910 12.175 27.750 1.00 85.56 118 THR A O 1
ATOM 879 N N . TYR A 1 119 ? -1.750 11.745 28.211 1.00 80.31 119 TYR A N 1
ATOM 880 C CA . TYR A 1 119 ? -1.923 11.691 29.654 1.00 80.31 119 TYR A CA 1
ATOM 881 C C . TYR A 1 119 ? -1.595 13.065 30.245 1.00 80.31 119 TYR A C 1
ATOM 883 O O . TYR A 1 119 ? -0.455 13.523 30.169 1.00 80.31 119 TYR A O 1
ATOM 891 N N . GLN A 1 120 ? -2.600 13.748 30.790 1.00 75.81 120 GLN A N 1
ATOM 892 C CA . GLN A 1 120 ? -2.406 14.982 31.548 1.00 75.81 120 GLN A CA 1
ATOM 893 C C . GLN A 1 120 ? -2.352 14.600 33.025 1.00 75.81 120 GLN A C 1
ATOM 895 O O . GLN A 1 120 ? -3.376 14.258 33.612 1.00 75.81 120 GLN A O 1
ATOM 900 N N . ASN A 1 121 ? -1.155 14.621 33.613 1.00 66.19 121 ASN A N 1
ATOM 901 C CA . ASN A 1 121 ? -0.996 14.414 35.047 1.00 66.19 121 ASN A CA 1
ATOM 902 C C . ASN A 1 121 ? -1.593 15.645 35.746 1.00 66.19 121 ASN A C 1
ATOM 904 O O . ASN A 1 121 ? -0.964 16.701 35.777 1.00 66.19 121 ASN A O 1
ATOM 908 N N . GLN A 1 122 ? -2.822 15.546 36.254 1.00 56.44 122 GLN A N 1
ATOM 909 C CA . GLN A 1 122 ? -3.349 16.544 37.183 1.00 56.44 122 GLN A CA 1
ATOM 910 C C . GLN A 1 122 ? -2.645 16.339 38.527 1.00 56.44 122 GLN A C 1
ATOM 912 O O . GLN A 1 122 ? -3.162 15.687 39.427 1.00 56.44 122 GLN A O 1
ATOM 917 N N . SER A 1 123 ? -1.420 16.849 38.639 1.00 50.81 123 SER A N 1
ATOM 918 C CA . SER A 1 123 ? -0.798 17.107 39.933 1.00 50.81 123 SER A CA 1
ATOM 919 C C . SER A 1 123 ? -1.549 18.272 40.579 1.00 50.81 123 SER A C 1
ATOM 921 O O . SER A 1 123 ? -1.392 19.413 40.139 1.00 50.81 123 SER A O 1
ATOM 923 N N . ALA A 1 124 ? -2.411 17.950 41.545 1.00 40.69 124 ALA A N 1
ATOM 924 C CA . ALA A 1 124 ? -2.937 18.891 42.531 1.00 40.69 124 ALA A CA 1
ATOM 925 C C . ALA A 1 124 ? -1.918 19.089 43.660 1.00 40.69 124 ALA A C 1
ATOM 927 O O . ALA A 1 124 ? -1.217 18.102 43.988 1.00 40.69 124 ALA A O 1
#

Organism: Monodelphis domestica (NCBI:txid13616)

InterPro domains:
  IPR013106 Immunoglobulin V-set domain [PF07686] (25-73)
  IPR013106 Immunoglobulin V-set domain [SM00406] (1-61)
  IPR013783 Immunoglobulin-like fold [G3DSA:2.60.40.10] (1-79)
  IPR013783 Immunoglobulin-like fold [G3DSA:2.60.40.10] (80-124)
  IPR036179 Immunoglobulin-like domain superfamily [SSF48726] (1-88)
  IPR036179 Immunoglobulin-like domain superfamily [SSF48726] (80-123)
  IPR050199 Immunoglobulin Heavy Variable [PTHR23266] (1-62)

Sequence (124 aa):
RQAPGKGLEWLSNINGAGSSTNYADSVKGRFTISRDNGNSLLHLQMNSLKAEDTATYYCATGDFWGRGTVVTVSSALPSAPNLFSLSPCLNSGVEDAPVAVGCLAKDFLPDSINFSWTYQNQSA

Foldseek 3Di:
DAAVPGDDDDAKDADPVQPDIDGDPVQPPFWDWGDDVVVRDIDIDGHPDDQVNQGWAWDDDVVDIDPTDGDGDDPDDFDFWDKDKDADDDDDPDPPDDGDIDIDTDDGPPPDDDDDDDDDPPPD

Radius of gyration: 21.98 Å; chains: 1; bounding box: 38×33×64 Å

Secondary structure (DSSP, 8-state):
-B-TTS-B---EEE-TTSS-EEE-TTTTTTEEEEEETTTTEEEEEE-S--GGG-EEE--EETTEE---EEE---SSPPBPPEEEEEPPPS----TTPPPP-EEEEES-BSS-------------